Protein AF-A0A5D6XHW8-F1 (afdb_monomer_lite)

Foldseek 3Di:
DDPVVVVVVVCCQCQNCQHPLHLPDPCNVVVVVVLLVLLLVLLVVLLVLCVVLPVDPVLSVVSVVLSVCLVVQLVVLCVVCVVPSSVSSLSNLVVLLVSLVVNVVSLVVVLVVVVVVQQDPVVRGGDVVLVPDPVNVSSNVSSCVSVDDPDPSSVCSNVSSVVSNVNSCSHVVVVD

Sequence (176 aa):
MSIRPLFAWIWYGLLGRRGLFGVESPIFDLLFVLRELVEIGSQTSQTSRLTHLVASPWINNISTVLVIVNCVSTSVVRYFFRNRPALERTLCLSIDVLLNISASITISLTIFWSYYKVFNTEILGFADDLMFDDVWQIRALMENKQIYMTSAADCVSKLVPLVSMISPFSGIGKLF

Secondary structure (DSSP, 8-state):
---HHHHHHHHHHHHSTTSTTSTT-TTHHHHHHHHHHHHHHHHHHHHHHHHHH---HHHHHHHHHHHHHHHHHHHHHHHHHTT-HHHHHHHHHHHHHHHHHHHHHHHHHHHHHHHHTT-BTTTTB--HHHHT-HHHHHHHHHHHTTTS--SHHHHHHHHHHHHHTHHHHHHHTT--

Radius of gyration: 20.46 Å; chains: 1; bounding box: 50×32×57 Å

pLDDT: mean 78.26, std 9.65, range [38.75, 91.56]

Structure (mmCIF, N/CA/C/O backbone):
data_AF-A0A5D6XHW8-F1
#
_entry.id   AF-A0A5D6XHW8-F1
#
loop_
_atom_site.group_PDB
_atom_site.id
_atom_site.type_symbol
_atom_site.label_atom_id
_atom_site.label_alt_id
_atom_site.label_comp_id
_atom_site.label_asym_id
_atom_site.label_entity_id
_atom_site.label_seq_id
_atom_site.pdbx_PDB_ins_code
_atom_site.Cartn_x
_atom_site.Cartn_y
_atom_site.Cartn_z
_atom_site.occupancy
_atom_site.B_iso_or_equiv
_atom_site.auth_seq_id
_atom_site.auth_comp_id
_atom_site.auth_asym_id
_atom_site.auth_atom_id
_atom_site.pdbx_PDB_model_num
ATOM 1 N N . MET A 1 1 ? 18.467 18.077 29.842 1.00 45.53 1 MET A N 1
ATOM 2 C CA . MET A 1 1 ? 17.128 18.446 29.331 1.00 45.53 1 MET A CA 1
ATOM 3 C C . MET A 1 1 ? 16.418 17.156 28.925 1.00 45.53 1 MET A C 1
ATOM 5 O O . MET A 1 1 ? 16.840 16.507 27.979 1.00 45.53 1 MET A O 1
ATOM 9 N N . SER A 1 2 ? 15.477 16.677 29.745 1.00 51.88 2 SER A N 1
ATOM 10 C CA . SER A 1 2 ? 14.889 15.334 29.610 1.00 51.88 2 SER A CA 1
ATOM 11 C C . SER A 1 2 ? 13.767 15.352 28.565 1.00 51.88 2 SER A C 1
ATOM 13 O O . SER A 1 2 ? 12.680 15.841 28.844 1.00 51.88 2 SER A O 1
ATOM 15 N N . ILE A 1 3 ? 14.041 14.858 27.352 1.00 59.16 3 ILE A N 1
ATOM 16 C CA . ILE A 1 3 ? 13.086 14.753 26.220 1.00 59.16 3 ILE A CA 1
ATOM 17 C C . ILE A 1 3 ? 12.162 13.522 26.361 1.00 59.16 3 ILE A C 1
ATOM 19 O O . ILE A 1 3 ? 11.082 13.450 25.776 1.00 59.16 3 ILE A O 1
ATOM 23 N N . ARG A 1 4 ? 12.554 12.561 27.206 1.00 57.41 4 ARG A N 1
ATOM 24 C CA . ARG A 1 4 ? 11.854 11.288 27.430 1.00 57.41 4 ARG A CA 1
ATOM 25 C C . ARG A 1 4 ? 10.409 11.397 27.964 1.00 57.41 4 ARG A C 1
ATOM 27 O O . ARG A 1 4 ? 9.578 10.641 27.465 1.00 57.41 4 ARG A O 1
ATOM 34 N N . PRO A 1 5 ? 10.056 12.286 28.919 1.00 68.62 5 PRO A N 1
ATOM 35 C CA . PRO A 1 5 ? 8.694 12.337 29.450 1.00 68.62 5 PRO A CA 1
ATOM 36 C C . PRO A 1 5 ? 7.702 12.955 28.459 1.00 68.62 5 PRO A C 1
ATOM 38 O O . PRO A 1 5 ? 6.572 12.488 28.383 1.00 68.62 5 PRO A O 1
ATOM 41 N N . LEU A 1 6 ? 8.123 13.942 27.656 1.00 70.88 6 LEU A N 1
ATOM 42 C CA . LEU A 1 6 ? 7.251 14.598 26.676 1.00 70.88 6 LEU A CA 1
ATOM 43 C C . LEU A 1 6 ? 6.874 13.639 25.539 1.00 70.88 6 LEU A C 1
ATOM 45 O O . LEU A 1 6 ? 5.700 13.512 25.200 1.00 70.88 6 LEU A O 1
ATOM 49 N N . PHE A 1 7 ? 7.860 12.917 24.996 1.00 71.94 7 PHE A N 1
ATOM 50 C CA . PHE A 1 7 ? 7.621 11.931 23.942 1.00 71.94 7 PHE A CA 1
ATOM 51 C C . PHE A 1 7 ? 6.709 10.800 24.425 1.00 71.94 7 PHE A C 1
ATOM 53 O O . PHE A 1 7 ? 5.761 10.441 23.734 1.00 71.94 7 PHE A O 1
ATOM 60 N N . ALA A 1 8 ? 6.937 10.286 25.638 1.00 70.75 8 ALA A N 1
ATOM 61 C CA . ALA A 1 8 ? 6.074 9.268 26.224 1.00 70.75 8 ALA A CA 1
ATOM 62 C C . ALA A 1 8 ? 4.636 9.779 26.402 1.00 70.75 8 ALA A C 1
ATOM 64 O O . ALA A 1 8 ? 3.696 9.080 26.038 1.00 70.75 8 ALA A O 1
ATOM 65 N N . TRP A 1 9 ? 4.445 11.002 26.903 1.00 73.88 9 TRP A N 1
ATOM 66 C CA . TRP A 1 9 ? 3.112 11.567 27.126 1.00 73.88 9 TRP A CA 1
ATOM 67 C C . TRP A 1 9 ? 2.333 11.755 25.816 1.00 73.88 9 TRP A C 1
ATOM 69 O O . TRP A 1 9 ? 1.176 11.346 25.719 1.00 73.88 9 TRP A O 1
ATOM 79 N N . ILE A 1 10 ? 2.996 12.280 24.780 1.00 74.50 10 ILE A N 1
ATOM 80 C CA . ILE A 1 10 ? 2.435 12.409 23.428 1.00 74.50 10 ILE A CA 1
ATOM 81 C C . ILE A 1 10 ? 2.106 11.026 22.849 1.00 74.50 10 ILE A C 1
ATOM 83 O O . ILE A 1 10 ? 1.018 10.824 22.312 1.00 74.50 10 ILE A O 1
ATOM 87 N N . TRP A 1 11 ? 3.004 10.051 23.007 1.00 72.00 11 TRP A N 1
ATOM 88 C CA . TRP A 1 11 ? 2.807 8.686 22.522 1.00 72.00 11 TRP A CA 1
ATOM 89 C C . TRP A 1 11 ? 1.620 7.990 23.198 1.00 72.00 11 TRP A C 1
ATOM 91 O O . TRP A 1 11 ? 0.782 7.401 22.522 1.00 72.00 11 TRP A O 1
ATOM 101 N N . TYR A 1 12 ? 1.491 8.081 24.524 1.00 70.75 12 TYR A N 1
ATOM 102 C CA . TYR A 1 12 ? 0.360 7.495 25.249 1.00 70.75 12 TYR A CA 1
ATOM 103 C C . TYR A 1 12 ? -0.963 8.216 24.956 1.00 70.75 12 TYR A C 1
ATOM 105 O O . TYR A 1 12 ? -1.997 7.552 24.874 1.00 70.75 12 TYR A O 1
ATOM 113 N N . GLY A 1 13 ? -0.941 9.537 24.760 1.00 67.94 13 GLY A N 1
ATOM 114 C CA . GLY A 1 13 ? -2.128 10.320 24.407 1.00 67.94 13 GLY A CA 1
ATOM 115 C C . GLY A 1 13 ? -2.623 10.079 22.976 1.00 67.94 13 GLY A C 1
ATOM 116 O O . GLY A 1 13 ? -3.829 10.016 22.746 1.00 67.94 13 GLY A O 1
ATOM 117 N N . LEU A 1 14 ? -1.714 9.897 22.014 1.00 70.38 14 LEU A N 1
ATOM 118 C CA . LEU A 1 14 ? -2.070 9.655 20.611 1.00 70.38 14 LEU A CA 1
ATOM 119 C C . LEU A 1 14 ? -2.318 8.172 20.313 1.00 70.38 14 LEU A C 1
ATOM 121 O O . LEU A 1 14 ? -3.325 7.849 19.693 1.00 70.38 14 LEU A O 1
ATOM 125 N N . LEU A 1 15 ? -1.433 7.281 20.767 1.00 68.31 15 LEU A N 1
ATOM 126 C CA . LEU A 1 15 ? -1.372 5.863 20.376 1.00 68.31 15 LEU A CA 1
ATOM 127 C C . LEU A 1 15 ? -1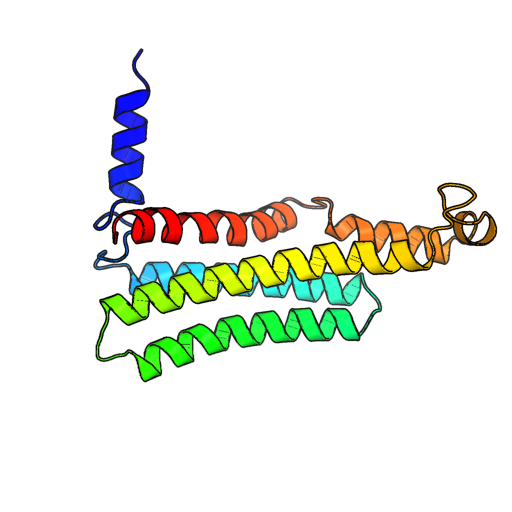.674 4.888 21.533 1.00 68.31 15 LEU A C 1
ATOM 129 O O . LEU A 1 15 ? -1.546 3.672 21.389 1.00 68.31 15 LEU A O 1
ATOM 133 N N . GLY A 1 16 ? -2.056 5.381 22.716 1.00 65.25 16 GLY A N 1
ATOM 134 C CA . GLY A 1 16 ? -2.537 4.527 23.809 1.00 65.25 16 GLY A CA 1
ATOM 135 C C . GLY A 1 16 ? -3.880 3.854 23.484 1.00 65.25 16 GLY A C 1
ATOM 136 O O . GLY A 1 16 ? -4.599 4.305 22.602 1.00 65.25 16 GLY A O 1
ATOM 137 N N . ARG A 1 17 ? -4.279 2.810 24.238 1.00 66.56 17 ARG A N 1
ATOM 138 C CA . ARG A 1 17 ? -5.566 2.091 24.030 1.00 66.56 17 ARG A CA 1
ATOM 139 C C . ARG A 1 17 ? -6.783 3.023 23.980 1.00 66.56 17 ARG A C 1
ATOM 141 O O . ARG A 1 17 ? -7.652 2.826 23.138 1.00 66.56 17 ARG A O 1
ATOM 148 N N . ARG A 1 18 ? -6.799 4.043 24.846 1.00 66.50 18 ARG A N 1
ATOM 149 C CA . ARG A 1 18 ? -7.814 5.114 24.911 1.00 66.50 18 ARG A CA 1
ATOM 150 C C . ARG A 1 18 ? -7.345 6.441 24.298 1.00 66.50 18 ARG A C 1
ATOM 152 O O . ARG A 1 18 ? -7.996 7.461 24.490 1.00 66.50 18 ARG A O 1
ATOM 159 N N . GLY A 1 19 ? -6.182 6.442 23.648 1.00 67.44 19 GLY A N 1
ATOM 160 C CA . GLY A 1 19 ? -5.652 7.614 22.959 1.00 67.44 19 GLY A CA 1
ATOM 161 C C . GLY A 1 19 ? -6.453 7.931 21.700 1.00 67.44 19 GLY A C 1
ATOM 162 O O . GLY A 1 19 ? -7.347 7.176 21.323 1.00 67.44 19 GLY A O 1
ATOM 163 N N . LEU A 1 20 ? -6.121 9.035 21.031 1.00 67.56 20 LEU A N 1
ATOM 164 C CA . LEU A 1 20 ? -6.872 9.514 19.865 1.00 67.56 20 LEU A CA 1
ATOM 165 C C . LEU A 1 20 ? -7.014 8.435 18.768 1.00 67.56 20 LEU A C 1
ATOM 167 O O . LEU A 1 20 ? -8.121 8.193 18.293 1.00 67.56 20 LEU A O 1
ATOM 171 N N . PHE A 1 21 ? -5.915 7.741 18.446 1.00 67.88 21 PHE A N 1
ATOM 172 C CA . PHE A 1 21 ? -5.834 6.628 17.486 1.00 67.88 21 PHE A CA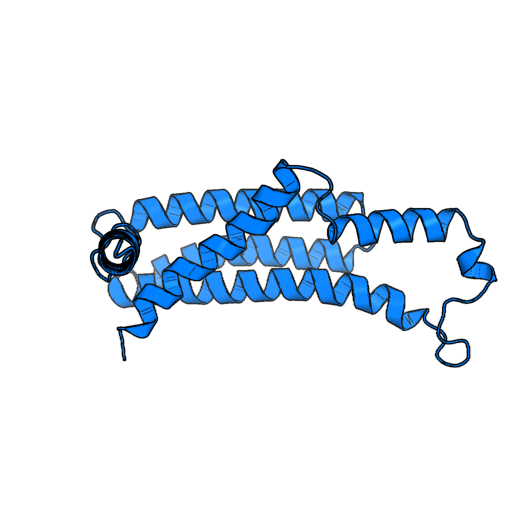 1
ATOM 173 C C . PHE A 1 21 ? -5.954 5.243 18.147 1.00 67.88 21 PHE A C 1
ATOM 175 O O . PHE A 1 21 ? -5.644 4.220 17.537 1.00 67.88 21 PHE A O 1
ATOM 182 N N . GLY A 1 22 ? -6.368 5.195 19.413 1.00 66.94 22 GLY A N 1
ATOM 183 C CA . GLY A 1 22 ? -6.548 3.958 20.160 1.00 66.94 22 GLY A CA 1
ATOM 184 C C . GLY A 1 22 ? -7.787 3.180 19.723 1.00 66.94 22 GLY A C 1
ATOM 185 O O . GLY A 1 22 ? -8.816 3.764 19.391 1.00 66.94 22 GLY A O 1
ATOM 186 N N . VAL A 1 23 ? -7.718 1.849 19.797 1.00 69.94 23 VAL A N 1
ATOM 187 C CA . VAL A 1 23 ? -8.818 0.927 19.434 1.00 69.94 23 VAL A CA 1
ATOM 188 C C . VAL A 1 23 ? -10.102 1.183 20.249 1.00 69.94 23 VAL A C 1
ATOM 190 O O . VAL A 1 23 ? -11.214 0.944 19.772 1.00 69.94 23 VAL A O 1
ATOM 193 N N . GLU A 1 24 ? -9.970 1.706 21.473 1.00 73.25 24 GLU A N 1
ATOM 194 C CA . GLU A 1 24 ? -11.091 2.029 22.370 1.00 73.25 24 GLU A CA 1
ATOM 195 C C . GLU A 1 24 ? -11.514 3.509 22.307 1.00 73.25 24 GLU A C 1
ATOM 197 O O . GLU A 1 24 ? -12.311 3.955 23.131 1.00 73.25 24 GLU A O 1
ATOM 202 N N . SER A 1 25 ? -10.998 4.291 21.354 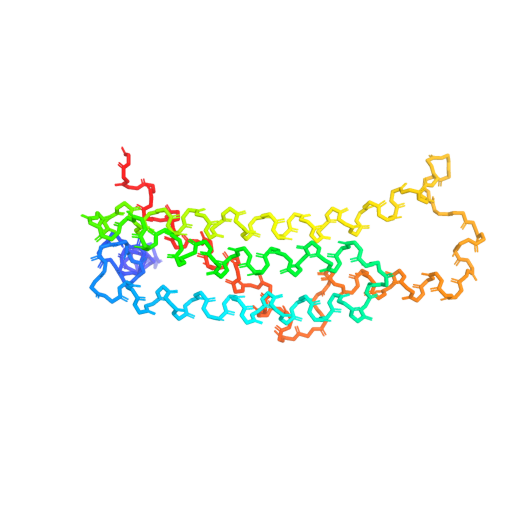1.00 75.00 25 SER A N 1
ATOM 203 C CA . SER A 1 25 ? -11.364 5.703 21.206 1.00 75.00 25 SER A CA 1
ATOM 204 C C . SER A 1 25 ? -12.852 5.866 20.844 1.00 75.00 25 SER A C 1
ATOM 206 O O . SER A 1 25 ? -13.366 5.125 19.997 1.00 75.00 25 SER A O 1
ATOM 208 N N . PRO A 1 26 ? -13.566 6.854 21.419 1.00 76.81 26 PRO A N 1
ATOM 209 C CA . PRO A 1 26 ? -14.947 7.158 21.039 1.00 76.81 26 PRO A CA 1
ATOM 210 C C . PRO A 1 26 ? -15.059 7.737 19.619 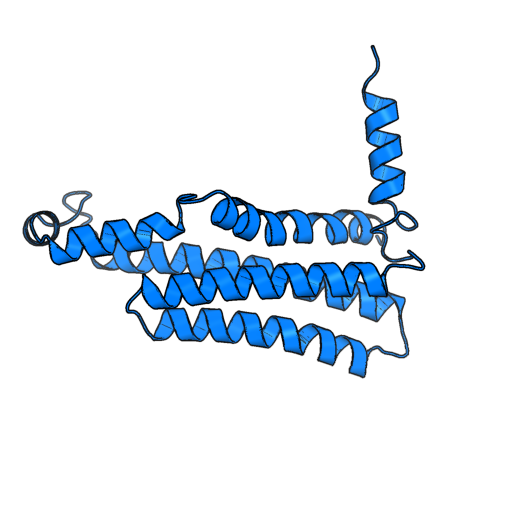1.00 76.81 26 PRO A C 1
ATOM 212 O O . PRO A 1 26 ? -16.120 7.652 19.011 1.00 76.81 26 PRO A O 1
ATOM 215 N N . ILE A 1 27 ? -13.967 8.289 19.075 1.00 81.19 27 ILE A N 1
ATOM 216 C CA . ILE A 1 27 ? -13.894 8.872 17.721 1.00 81.19 27 ILE A CA 1
ATOM 217 C C . ILE A 1 27 ? -13.208 7.892 16.745 1.00 81.19 27 ILE A C 1
ATOM 219 O O . ILE A 1 27 ? -12.893 8.246 15.610 1.00 81.19 27 ILE A O 1
ATOM 223 N N . PHE A 1 28 ? -12.973 6.643 17.172 1.00 81.00 28 PHE A N 1
ATOM 224 C CA . PHE A 1 28 ? -12.260 5.637 16.384 1.00 81.00 28 PHE A CA 1
ATOM 225 C C . PHE A 1 28 ? -12.869 5.458 14.992 1.00 81.00 28 PHE A C 1
ATOM 227 O O . PHE A 1 28 ? -12.154 5.533 14.002 1.00 81.00 28 PHE A O 1
ATOM 234 N N . ASP A 1 29 ? -14.189 5.280 14.910 1.00 81.69 29 ASP A N 1
ATOM 235 C CA . ASP A 1 29 ? -14.864 4.970 13.648 1.00 81.69 29 ASP A CA 1
ATOM 236 C C . ASP A 1 29 ? -14.751 6.103 12.619 1.00 81.69 29 ASP A C 1
ATOM 238 O O . ASP A 1 29 ? -14.627 5.832 11.427 1.00 81.69 29 ASP A O 1
ATOM 242 N N . LEU A 1 30 ? -14.734 7.362 13.070 1.00 84.31 30 LEU A N 1
ATOM 243 C CA . LEU A 1 30 ? -14.541 8.523 12.200 1.00 84.31 30 LEU A CA 1
ATOM 244 C C . LEU A 1 30 ? -13.087 8.633 11.724 1.00 84.31 30 LEU A C 1
ATOM 246 O O . LEU A 1 30 ? -12.843 8.814 10.533 1.00 84.31 30 LEU A O 1
ATOM 250 N N . LEU A 1 31 ? -12.123 8.517 12.645 1.00 81.94 31 LEU A N 1
ATOM 251 C CA . LEU A 1 31 ? -10.694 8.596 12.318 1.00 81.94 31 LEU A CA 1
ATOM 252 C C . LEU A 1 31 ? -10.257 7.449 11.408 1.00 81.94 31 LEU A C 1
ATOM 254 O O . LEU A 1 31 ? -9.468 7.661 10.490 1.00 81.94 31 LEU A O 1
ATOM 258 N N . PHE A 1 32 ? -10.799 6.257 11.642 1.00 83.44 32 PHE A N 1
ATOM 259 C CA . PHE A 1 32 ? -10.577 5.084 10.815 1.00 83.44 32 PHE A CA 1
ATOM 260 C C . PHE A 1 32 ? -11.090 5.310 9.388 1.00 83.44 32 PHE A C 1
ATOM 262 O O . PHE A 1 32 ? -10.315 5.181 8.450 1.00 83.44 32 PHE A O 1
ATOM 269 N N . VAL A 1 33 ? -12.342 5.755 9.214 1.00 85.75 33 VAL A N 1
ATOM 270 C CA . VAL A 1 33 ? -12.900 6.040 7.877 1.00 85.75 33 VAL A CA 1
ATOM 271 C C . VAL A 1 33 ? -12.114 7.136 7.155 1.00 85.75 33 VAL A C 1
ATOM 273 O O . VAL A 1 33 ? -11.839 7.009 5.967 1.00 85.75 33 VAL A O 1
ATOM 276 N N . LEU A 1 34 ? -11.726 8.207 7.853 1.00 86.94 34 LEU A N 1
ATOM 277 C CA . LEU A 1 34 ? -10.941 9.281 7.244 1.00 86.94 34 LEU A CA 1
ATOM 278 C C . LEU A 1 34 ? -9.565 8.785 6.784 1.00 86.94 34 LEU A C 1
ATOM 280 O O . LEU A 1 34 ? -9.143 9.103 5.675 1.00 86.94 34 LEU A O 1
ATOM 284 N N . ARG A 1 35 ? -8.885 7.982 7.610 1.00 84.31 35 ARG A N 1
ATOM 285 C CA . ARG A 1 35 ? -7.616 7.345 7.245 1.00 84.31 35 ARG A CA 1
ATOM 286 C C . ARG A 1 35 ? -7.790 6.443 6.027 1.00 84.31 35 ARG A C 1
ATOM 288 O O . ARG A 1 35 ? -7.027 6.588 5.079 1.00 84.31 35 ARG A O 1
ATOM 295 N N . GLU A 1 36 ? -8.796 5.577 6.040 1.00 85.81 36 GLU A N 1
ATOM 296 C CA . GLU A 1 36 ? -9.091 4.653 4.945 1.00 85.81 36 GLU A CA 1
ATOM 297 C C . GLU A 1 36 ? -9.331 5.404 3.627 1.00 85.81 36 GLU A C 1
ATOM 299 O O . GLU A 1 36 ? -8.778 5.051 2.592 1.00 85.81 36 GLU A O 1
ATOM 304 N N . LEU A 1 37 ? -10.100 6.498 3.655 1.00 88.25 37 LEU A N 1
ATOM 305 C CA . LEU A 1 37 ? -10.360 7.320 2.469 1.00 88.25 37 LEU A CA 1
ATOM 306 C C . LEU A 1 37 ? -9.086 7.958 1.911 1.00 88.25 37 LEU A C 1
ATOM 308 O O . LEU A 1 37 ? -8.865 7.949 0.698 1.00 88.25 37 LEU A O 1
ATOM 312 N N . VAL A 1 38 ? -8.248 8.518 2.787 1.00 87.62 38 VAL A N 1
ATOM 313 C CA . VAL A 1 38 ? -6.969 9.126 2.392 1.00 87.62 38 VAL A CA 1
ATOM 314 C C . VAL A 1 38 ? -6.027 8.063 1.822 1.00 87.62 38 VAL A C 1
ATOM 316 O O . VAL A 1 38 ? -5.332 8.310 0.835 1.00 87.62 38 VAL A O 1
ATOM 319 N N . GLU A 1 39 ? -6.035 6.866 2.398 1.00 86.31 39 GLU A N 1
ATOM 320 C CA . GLU A 1 39 ? -5.224 5.746 1.947 1.00 86.31 39 GLU A CA 1
ATOM 321 C C . GLU A 1 39 ? -5.685 5.189 0.596 1.00 86.31 39 GLU A C 1
ATOM 323 O O . GLU A 1 39 ? -4.874 5.094 -0.323 1.00 86.31 39 GLU A O 1
ATOM 328 N N . ILE A 1 40 ? -6.981 4.915 0.424 1.00 88.25 40 ILE A N 1
ATOM 329 C CA . ILE A 1 40 ? -7.562 4.478 -0.853 1.00 88.25 40 ILE A CA 1
ATOM 330 C C . ILE A 1 40 ? -7.314 5.533 -1.933 1.00 88.25 40 ILE A C 1
ATOM 332 O O . ILE A 1 40 ? -6.918 5.192 -3.049 1.00 88.25 40 ILE A O 1
ATOM 336 N N . GLY A 1 41 ? -7.484 6.821 -1.619 1.00 88.00 41 GLY A N 1
ATOM 337 C CA . GLY A 1 41 ? -7.185 7.913 -2.548 1.00 88.00 41 GLY A CA 1
ATOM 338 C C . GLY A 1 41 ? -5.710 7.941 -2.962 1.00 88.00 41 GLY A C 1
ATOM 339 O O . GLY A 1 41 ? -5.387 8.106 -4.144 1.00 88.00 41 GLY A O 1
ATOM 340 N N . SER A 1 42 ? -4.810 7.705 -2.007 1.00 86.62 42 SER A N 1
ATOM 341 C CA . SER A 1 42 ? -3.378 7.579 -2.267 1.00 86.62 42 SER A CA 1
ATOM 342 C C . SER A 1 42 ? -3.049 6.366 -3.149 1.00 86.62 42 SER A C 1
ATOM 344 O O . SER A 1 42 ? -2.380 6.511 -4.174 1.00 86.62 42 SER A O 1
ATOM 346 N N . GLN A 1 43 ? -3.538 5.174 -2.798 1.00 85.50 43 GLN A N 1
ATOM 347 C CA . GLN A 1 43 ? -3.305 3.939 -3.555 1.00 85.50 43 GLN A CA 1
ATOM 348 C C . GLN A 1 43 ? -3.902 4.019 -4.968 1.00 85.50 43 GLN A C 1
ATOM 350 O O . GLN A 1 43 ? -3.289 3.555 -5.931 1.00 85.50 43 GLN A O 1
ATOM 355 N N . THR A 1 44 ? -5.058 4.670 -5.122 1.00 87.94 44 THR A N 1
ATOM 356 C CA . THR A 1 44 ? -5.679 4.939 -6.428 1.00 87.94 44 THR A CA 1
ATOM 357 C C . THR A 1 44 ? -4.801 5.864 -7.262 1.00 87.94 44 THR A C 1
ATOM 359 O O . THR A 1 44 ? -4.545 5.580 -8.428 1.00 87.94 44 THR A O 1
ATOM 362 N N . SER A 1 45 ? -4.266 6.934 -6.667 1.00 85.44 45 SER A N 1
ATOM 363 C CA . SER A 1 45 ? -3.349 7.851 -7.357 1.00 85.44 45 SER A CA 1
ATOM 364 C C . SER A 1 45 ? -2.077 7.135 -7.825 1.00 85.44 45 SER A C 1
ATOM 366 O O . SER A 1 45 ? -1.645 7.311 -8.967 1.00 85.44 45 SER A O 1
ATOM 368 N N . GLN A 1 46 ? -1.511 6.276 -6.971 1.00 82.38 46 GLN A N 1
ATOM 369 C CA . GLN A 1 46 ? -0.358 5.439 -7.307 1.00 82.38 46 GLN A CA 1
ATOM 370 C C . GLN A 1 46 ? -0.687 4.446 -8.431 1.00 82.38 46 GLN A C 1
ATOM 372 O O . GLN A 1 46 ? 0.095 4.316 -9.368 1.00 82.38 46 GLN A O 1
ATOM 377 N N . THR A 1 47 ? -1.863 3.813 -8.401 1.00 83.62 47 THR A N 1
ATOM 378 C CA . THR A 1 47 ? -2.316 2.852 -9.426 1.00 83.62 47 THR A CA 1
ATOM 379 C C . THR A 1 47 ? -2.605 3.523 -10.773 1.00 83.62 47 THR A C 1
ATOM 381 O O . THR A 1 47 ? -2.253 2.991 -11.827 1.00 83.62 47 THR A O 1
ATOM 384 N N . SER A 1 48 ? -3.179 4.728 -10.771 1.00 84.56 48 SER A N 1
ATOM 385 C CA . SER A 1 48 ? -3.368 5.526 -11.989 1.00 84.56 48 SER A CA 1
ATOM 386 C C . SER A 1 48 ? -2.024 5.865 -12.625 1.00 84.56 48 SER A C 1
ATOM 388 O O . SER A 1 48 ? -1.816 5.665 -13.821 1.00 84.56 48 SER A O 1
ATOM 390 N N . ARG A 1 49 ? -1.062 6.310 -11.812 1.00 80.69 49 ARG A N 1
ATOM 391 C CA . ARG A 1 49 ? 0.297 6.596 -12.274 1.00 80.69 49 ARG A CA 1
ATOM 392 C C . ARG A 1 49 ? 1.019 5.329 -12.751 1.00 80.69 49 ARG A C 1
ATOM 394 O O . ARG A 1 49 ? 1.741 5.386 -13.744 1.00 80.69 49 ARG A O 1
ATOM 401 N N . LEU A 1 50 ? 0.783 4.195 -12.091 1.00 77.56 50 LEU A N 1
ATOM 402 C CA . LEU A 1 50 ? 1.276 2.880 -12.495 1.00 77.56 50 LEU A CA 1
ATOM 403 C C . LEU A 1 50 ? 0.784 2.504 -13.891 1.00 77.56 50 LEU A C 1
ATOM 405 O O . LEU A 1 50 ? 1.597 2.172 -14.748 1.00 77.56 50 LEU A O 1
ATOM 409 N N . THR A 1 51 ? -0.507 2.696 -14.148 1.00 80.62 51 THR A N 1
ATOM 410 C CA . THR A 1 51 ? -1.141 2.386 -15.434 1.00 80.62 51 THR A CA 1
ATOM 411 C C . THR A 1 51 ? -0.572 3.208 -16.594 1.00 80.62 51 THR A C 1
ATOM 413 O O . THR A 1 51 ? -0.435 2.696 -17.702 1.00 80.62 51 THR A O 1
ATOM 416 N N . HIS A 1 52 ? -0.200 4.468 -16.350 1.00 77.56 52 HIS A N 1
ATOM 417 C CA . HIS A 1 52 ? 0.400 5.329 -17.375 1.00 77.56 52 HIS A CA 1
ATOM 418 C C . HIS A 1 52 ? 1.883 5.043 -17.644 1.00 77.56 52 HIS A C 1
ATOM 420 O O . HIS A 1 52 ? 2.354 5.276 -18.754 1.00 77.56 52 HIS A O 1
ATOM 426 N N . LEU A 1 53 ? 2.631 4.590 -16.635 1.00 71.88 53 LEU A N 1
ATOM 427 C CA . LEU A 1 53 ? 4.084 4.403 -16.724 1.00 71.88 53 LEU A CA 1
ATOM 428 C C . LEU A 1 53 ? 4.480 2.966 -17.080 1.00 71.88 53 LEU A C 1
ATOM 430 O O . LEU A 1 53 ? 5.508 2.763 -17.720 1.00 71.88 53 LEU A O 1
ATOM 434 N N . VAL A 1 54 ? 3.680 1.978 -16.671 1.00 71.06 54 VAL A N 1
ATOM 435 C CA . VAL A 1 54 ? 3.945 0.550 -16.870 1.00 71.06 54 VAL A CA 1
ATOM 436 C C . VAL A 1 54 ? 2.937 -0.004 -17.868 1.00 71.06 54 VAL A C 1
ATOM 438 O O . VAL A 1 54 ? 1.749 -0.155 -17.590 1.00 71.06 54 VAL A O 1
ATOM 441 N N . ALA A 1 55 ? 3.429 -0.381 -19.043 1.00 64.75 55 ALA A N 1
ATOM 442 C CA . ALA A 1 55 ? 2.619 -0.949 -20.122 1.00 64.75 55 ALA A CA 1
ATOM 443 C C . ALA A 1 55 ? 2.346 -2.460 -19.950 1.00 64.75 55 ALA A C 1
ATOM 445 O O . ALA A 1 55 ? 2.138 -3.175 -20.929 1.00 64.75 55 ALA A O 1
ATOM 446 N N . SER A 1 56 ? 2.357 -2.963 -18.713 1.00 71.44 56 SER A N 1
ATOM 447 C CA . SER A 1 56 ? 2.019 -4.354 -18.411 1.00 71.44 56 SER A CA 1
ATOM 448 C C . SER A 1 56 ? 0.607 -4.452 -17.826 1.00 71.44 56 SER A C 1
ATOM 450 O O . SER A 1 56 ? 0.381 -4.040 -16.684 1.00 71.44 56 SER A O 1
ATOM 452 N N . PRO A 1 57 ? -0.354 -5.032 -18.565 1.00 76.56 57 PRO A N 1
ATOM 453 C CA . PRO A 1 57 ? -1.746 -5.098 -18.127 1.00 76.56 57 PRO A CA 1
ATOM 454 C C . PRO A 1 57 ? -1.940 -5.975 -16.885 1.00 76.56 57 PRO A C 1
ATOM 456 O O . PRO A 1 57 ? -2.837 -5.717 -16.089 1.00 76.56 57 PRO A O 1
ATOM 459 N N . TRP A 1 58 ? -1.094 -6.989 -16.675 1.00 76.38 58 TRP A N 1
ATOM 460 C CA . TRP A 1 58 ? -1.223 -7.893 -15.526 1.00 76.38 58 TRP A CA 1
ATOM 461 C C . TRP A 1 58 ? -0.961 -7.179 -14.195 1.00 76.38 58 TRP A C 1
ATOM 463 O O . TRP A 1 58 ? -1.679 -7.381 -13.222 1.00 76.38 58 TRP A O 1
ATOM 473 N N . ILE A 1 59 ? 0.027 -6.286 -14.183 1.00 75.12 59 ILE A N 1
ATOM 474 C CA . ILE A 1 59 ? 0.429 -5.509 -13.006 1.00 75.12 59 ILE A CA 1
ATOM 475 C C . ILE A 1 59 ? -0.646 -4.486 -12.654 1.00 75.12 59 ILE A C 1
ATOM 477 O O . ILE A 1 59 ? -1.085 -4.419 -11.508 1.00 75.12 59 ILE A O 1
ATOM 481 N N . ASN A 1 60 ? -1.115 -3.753 -13.664 1.00 83.06 60 ASN A N 1
ATOM 482 C CA . ASN A 1 60 ? -2.173 -2.764 -13.493 1.00 83.06 60 ASN A CA 1
ATOM 483 C C . ASN A 1 60 ? -3.434 -3.431 -12.926 1.00 83.06 60 ASN A C 1
ATOM 485 O O . ASN A 1 60 ? -3.995 -2.948 -11.947 1.00 83.06 60 ASN A O 1
ATOM 489 N N . ASN A 1 61 ? -3.802 -4.605 -13.452 1.00 86.00 61 ASN A N 1
ATOM 490 C CA . ASN A 1 61 ? -4.940 -5.374 -12.955 1.00 86.00 61 ASN A CA 1
ATOM 491 C C . ASN A 1 61 ? -4.773 -5.802 -11.490 1.00 86.00 61 ASN A C 1
ATOM 493 O O . ASN A 1 61 ? -5.713 -5.650 -10.716 1.00 86.00 61 ASN A O 1
ATOM 497 N N . ILE A 1 62 ? -3.603 -6.309 -11.081 1.00 84.81 62 ILE A N 1
ATOM 498 C CA . ILE A 1 62 ? -3.381 -6.724 -9.684 1.00 84.81 62 ILE A CA 1
ATOM 499 C C . ILE A 1 62 ? -3.455 -5.527 -8.738 1.00 84.81 62 ILE A C 1
ATOM 501 O O . ILE A 1 62 ? -4.130 -5.607 -7.714 1.00 84.81 62 ILE A O 1
ATOM 505 N N . SER A 1 63 ? -2.805 -4.412 -9.075 1.00 82.75 63 SER A N 1
ATOM 506 C CA . SER A 1 63 ? -2.857 -3.202 -8.251 1.00 82.75 63 SER A CA 1
ATOM 507 C C . SER A 1 63 ? -4.281 -2.661 -8.129 1.00 82.75 63 SER A C 1
ATOM 509 O O . SER A 1 63 ? -4.716 -2.338 -7.027 1.00 82.75 63 SER A O 1
ATOM 511 N N . THR A 1 64 ? -5.052 -2.646 -9.220 1.00 87.50 64 THR A N 1
ATOM 512 C CA . THR A 1 64 ? -6.471 -2.271 -9.179 1.00 87.50 64 THR A CA 1
ATOM 513 C C . THR A 1 64 ? -7.293 -3.226 -8.313 1.00 87.50 64 THR A C 1
ATOM 515 O O . THR A 1 64 ? -8.099 -2.771 -7.503 1.00 87.50 64 THR A O 1
ATOM 518 N N . VAL A 1 65 ? -7.078 -4.540 -8.428 1.00 90.44 65 VAL A N 1
ATOM 519 C CA . VAL A 1 65 ? -7.766 -5.538 -7.594 1.00 90.44 65 VAL A CA 1
ATOM 520 C C . VAL A 1 65 ? -7.445 -5.332 -6.116 1.00 90.44 65 VAL A C 1
ATOM 522 O O . VAL A 1 65 ? -8.361 -5.383 -5.303 1.00 90.44 65 VAL A O 1
ATOM 525 N N . LEU A 1 66 ? -6.193 -5.042 -5.752 1.00 86.88 66 LEU A N 1
ATOM 526 C CA . LEU A 1 66 ? -5.810 -4.777 -4.362 1.00 86.88 66 LEU A CA 1
ATOM 527 C C . LEU A 1 66 ? -6.543 -3.564 -3.774 1.00 86.88 66 LEU A C 1
ATOM 529 O O . LEU A 1 66 ? -7.039 -3.650 -2.652 1.00 86.88 66 LEU A O 1
ATOM 533 N N . VAL A 1 67 ? -6.689 -2.477 -4.540 1.00 88.38 67 VAL A N 1
ATOM 534 C CA . VAL A 1 67 ? -7.466 -1.297 -4.113 1.00 88.38 67 VAL A CA 1
ATOM 535 C C . VAL A 1 67 ? -8.941 -1.652 -3.899 1.00 88.38 67 VAL A C 1
ATOM 537 O O . VAL A 1 67 ? -9.541 -1.255 -2.899 1.00 88.38 67 VAL A O 1
ATOM 540 N N . ILE A 1 68 ? -9.531 -2.437 -4.808 1.00 90.81 68 ILE A N 1
ATOM 541 C CA . ILE A 1 68 ? -10.924 -2.895 -4.686 1.00 90.81 68 ILE A CA 1
ATOM 542 C C . ILE A 1 68 ? -11.091 -3.784 -3.450 1.00 90.81 68 ILE A C 1
ATOM 544 O O . ILE A 1 68 ? -12.035 -3.599 -2.681 1.00 90.81 68 ILE A O 1
ATOM 548 N N . VAL A 1 69 ? -10.173 -4.731 -3.242 1.00 89.44 69 VAL A N 1
ATOM 549 C CA . VAL A 1 69 ? -10.192 -5.633 -2.087 1.00 89.44 69 VAL A CA 1
ATOM 550 C C . VAL A 1 69 ? -10.088 -4.841 -0.788 1.00 89.44 69 VAL A C 1
ATOM 552 O O . VAL A 1 69 ? -10.856 -5.146 0.116 1.00 89.44 69 VAL A O 1
ATOM 555 N N . ASN A 1 70 ? -9.245 -3.804 -0.715 1.00 88.25 70 ASN A N 1
ATOM 556 C CA . ASN A 1 70 ? -9.124 -2.940 0.466 1.00 88.25 70 ASN A CA 1
ATOM 557 C C . ASN A 1 70 ? -10.454 -2.250 0.815 1.00 88.25 70 ASN A C 1
ATOM 559 O O . ASN A 1 70 ? -10.948 -2.327 1.939 1.00 88.25 70 ASN A O 1
ATOM 563 N N . CYS A 1 71 ? -11.130 -1.690 -0.190 1.00 87.69 71 CYS A N 1
ATOM 564 C CA . CYS A 1 71 ? -12.440 -1.066 0.002 1.00 87.69 71 CYS A CA 1
ATOM 565 C C . CYS A 1 71 ? -13.522 -2.069 0.458 1.00 87.69 71 CYS A C 1
ATOM 567 O O . CYS A 1 71 ? -14.339 -1.790 1.346 1.00 87.69 71 CYS A O 1
ATOM 569 N N . VAL A 1 72 ? -13.536 -3.263 -0.141 1.00 91.56 72 VAL A N 1
ATOM 570 C CA . VAL A 1 72 ? -14.532 -4.297 0.165 1.00 91.56 72 VAL A CA 1
ATOM 571 C C . VAL A 1 72 ? -14.260 -4.954 1.519 1.00 91.56 72 VAL A C 1
ATOM 573 O O . VAL A 1 72 ? -15.216 -5.228 2.246 1.00 91.56 72 VAL A O 1
ATOM 576 N N . SER A 1 73 ? -12.999 -5.175 1.902 1.00 89.19 73 SER A N 1
ATOM 577 C CA . SER A 1 73 ? -12.649 -5.861 3.151 1.00 89.19 73 SER A CA 1
ATOM 578 C C . SER A 1 73 ? -13.221 -5.163 4.372 1.00 89.19 73 SER A C 1
ATOM 580 O O . SER A 1 73 ? -13.817 -5.816 5.230 1.00 89.19 73 SER A O 1
ATOM 582 N N . THR A 1 74 ? -13.127 -3.837 4.415 1.00 87.50 74 THR A N 1
ATOM 583 C CA . THR A 1 74 ? -13.656 -3.039 5.521 1.00 87.50 74 THR A CA 1
ATOM 584 C C . THR A 1 74 ? -15.175 -3.160 5.615 1.00 87.50 74 THR A C 1
ATOM 586 O O . THR A 1 74 ? -15.722 -3.377 6.697 1.00 87.50 74 THR A O 1
ATOM 589 N N . SER A 1 75 ? -15.873 -3.127 4.479 1.00 88.88 75 SER A N 1
ATOM 590 C CA . SER A 1 75 ? -17.330 -3.307 4.432 1.00 88.88 75 SER A CA 1
ATOM 591 C C . SER A 1 75 ? -17.756 -4.706 4.900 1.00 88.88 75 SER A C 1
ATOM 593 O O . SER A 1 75 ? -18.707 -4.850 5.672 1.00 88.88 75 SER A O 1
ATOM 595 N N . VAL A 1 76 ? -17.025 -5.739 4.473 1.00 91.44 76 VAL A N 1
ATOM 596 C CA . VAL A 1 76 ? -17.282 -7.143 4.825 1.00 91.44 76 VAL A CA 1
ATOM 597 C C . VAL A 1 76 ? -17.086 -7.382 6.321 1.00 91.44 76 VAL A C 1
ATOM 599 O O . VAL A 1 76 ? -17.978 -7.931 6.970 1.00 91.44 76 VAL A O 1
ATOM 602 N N . VAL A 1 77 ? -15.966 -6.939 6.901 1.00 91.38 77 VAL A N 1
ATOM 603 C CA . VAL A 1 77 ? -15.702 -7.120 8.338 1.00 91.38 77 VAL A CA 1
ATOM 604 C C . VAL A 1 77 ? -16.773 -6.433 9.178 1.00 91.38 77 VAL A C 1
ATOM 606 O O . VAL A 1 77 ? -17.321 -7.058 10.087 1.00 91.38 77 VAL A O 1
ATOM 609 N N . ARG A 1 78 ? -17.139 -5.192 8.837 1.00 88.25 78 ARG A N 1
ATOM 610 C CA . ARG A 1 78 ? -18.205 -4.460 9.535 1.00 88.25 78 ARG A CA 1
ATOM 611 C C . ARG A 1 78 ? -19.542 -5.192 9.482 1.00 88.25 78 ARG A C 1
ATOM 613 O O . ARG A 1 78 ? -20.226 -5.300 10.495 1.00 88.25 78 ARG A O 1
ATOM 620 N N . TYR A 1 79 ? -19.907 -5.745 8.327 1.00 90.75 79 TYR A N 1
ATOM 621 C CA . TYR A 1 79 ? -21.158 -6.486 8.179 1.00 90.75 79 TYR A CA 1
ATOM 622 C C . TYR A 1 79 ? -21.203 -7.752 9.053 1.00 90.75 79 TYR A C 1
ATOM 624 O O . TYR A 1 79 ? -22.181 -7.971 9.772 1.00 90.75 79 TYR A O 1
ATOM 632 N N . PHE A 1 80 ? -20.142 -8.567 9.032 1.00 91.06 80 PHE A N 1
ATOM 633 C CA . PHE A 1 80 ? -20.101 -9.840 9.764 1.00 91.06 80 PHE A CA 1
ATOM 634 C C . PHE A 1 80 ? -19.874 -9.677 11.273 1.00 91.06 80 PHE A C 1
ATOM 636 O O . PHE A 1 80 ? -20.421 -10.450 12.062 1.00 91.06 80 PHE A O 1
ATOM 643 N N . PHE A 1 81 ? -19.094 -8.678 11.694 1.00 90.44 81 PHE A N 1
ATOM 644 C CA . PHE A 1 81 ? -18.676 -8.507 13.088 1.00 90.44 81 PHE A CA 1
ATOM 645 C C . PHE A 1 81 ? -19.379 -7.363 13.829 1.00 90.44 81 PHE A C 1
ATOM 647 O O . PHE A 1 81 ? -19.018 -7.100 14.975 1.00 90.44 81 PHE A O 1
ATOM 654 N N . ARG A 1 82 ? -20.462 -6.797 13.270 1.00 85.81 82 ARG A N 1
ATOM 655 C CA . ARG A 1 82 ? -21.268 -5.715 13.883 1.00 85.81 82 ARG A CA 1
ATOM 656 C C . ARG A 1 82 ? -21.683 -5.945 15.343 1.00 85.81 82 A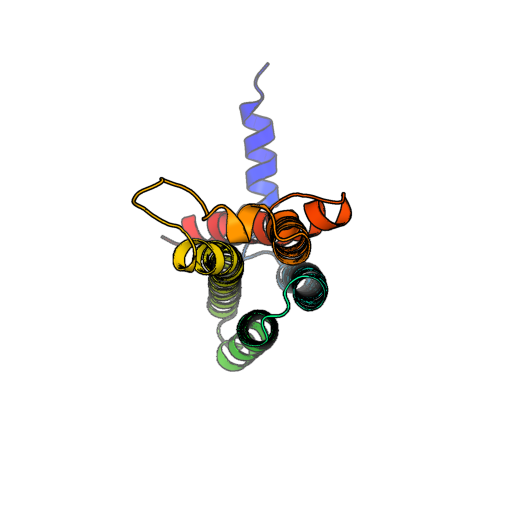RG A C 1
ATOM 658 O O . ARG A 1 82 ? -21.921 -5.005 16.089 1.00 85.81 82 ARG A O 1
ATOM 665 N N . ASN A 1 83 ? -21.808 -7.210 15.756 1.00 88.31 83 ASN A N 1
ATOM 666 C CA . ASN A 1 83 ? -22.223 -7.594 17.110 1.00 88.31 83 ASN A CA 1
ATOM 667 C C . ASN A 1 83 ? -21.054 -7.606 18.119 1.00 88.31 83 ASN A C 1
ATOM 669 O O . ASN A 1 83 ? -21.276 -7.807 19.312 1.00 88.31 83 ASN A O 1
ATOM 673 N N . ARG A 1 84 ? -19.803 -7.463 17.660 1.00 88.12 84 ARG A N 1
ATOM 674 C CA . ARG A 1 84 ? -18.578 -7.526 18.473 1.00 88.12 84 ARG A CA 1
ATOM 675 C C . ARG A 1 84 ? -17.627 -6.384 18.084 1.00 88.12 84 ARG A C 1
ATOM 677 O O . ARG A 1 84 ? -16.625 -6.637 17.413 1.00 88.12 84 ARG A O 1
ATOM 684 N N . PRO A 1 85 ? -17.874 -5.151 18.560 1.00 82.50 85 PRO A N 1
ATOM 685 C CA . PRO A 1 85 ? -17.174 -3.955 18.083 1.00 82.50 85 PRO A CA 1
ATOM 686 C C . PRO A 1 85 ? -15.658 -3.997 18.315 1.00 82.50 85 PRO A C 1
ATOM 688 O O . PRO A 1 85 ? -14.891 -3.544 17.477 1.00 82.50 85 PRO A O 1
ATOM 691 N N . ALA A 1 86 ? -15.186 -4.586 19.419 1.00 81.31 86 ALA A N 1
ATOM 692 C CA . ALA A 1 86 ? -13.747 -4.715 19.664 1.00 81.31 86 ALA A CA 1
ATOM 693 C C . ALA A 1 86 ? -13.056 -5.633 18.636 1.00 81.31 86 ALA A C 1
ATOM 695 O O . ALA A 1 86 ? -11.979 -5.313 18.141 1.00 81.31 86 ALA A O 1
ATOM 696 N N . LEU A 1 87 ? -13.699 -6.754 18.293 1.00 83.81 87 LEU A N 1
ATOM 697 C CA . LEU A 1 87 ? -13.174 -7.745 17.351 1.00 83.81 87 LEU A CA 1
ATOM 698 C C . LEU A 1 87 ? -13.217 -7.192 15.918 1.00 83.81 87 LEU A C 1
ATOM 700 O O . LEU A 1 87 ? -12.228 -7.284 15.197 1.00 83.81 87 LEU A O 1
ATOM 704 N N . GLU A 1 88 ? -14.324 -6.545 15.547 1.00 88.19 88 GLU A N 1
ATOM 705 C CA . GLU A 1 88 ? -14.484 -5.829 14.277 1.00 88.19 88 GLU A CA 1
ATOM 706 C C . GLU A 1 88 ? -13.331 -4.846 14.036 1.00 88.19 88 GLU A C 1
ATOM 708 O O . GLU A 1 88 ? -12.644 -4.933 13.020 1.00 88.19 88 GLU A O 1
ATOM 713 N N . ARG A 1 89 ? -13.060 -3.960 15.003 1.00 85.81 89 ARG A N 1
ATOM 714 C CA . ARG A 1 89 ? -12.015 -2.932 14.886 1.00 85.81 89 ARG A CA 1
ATOM 715 C C . ARG A 1 89 ? -10.624 -3.533 14.731 1.00 85.81 89 ARG A C 1
ATOM 717 O O . ARG A 1 89 ? -9.851 -3.073 13.894 1.00 85.81 89 ARG A O 1
ATOM 724 N N . THR A 1 90 ? -10.298 -4.565 15.509 1.00 83.38 90 THR A N 1
ATOM 725 C CA . THR A 1 90 ? -9.002 -5.241 15.388 1.00 83.38 90 THR A CA 1
ATOM 726 C C . THR A 1 90 ? -8.858 -5.948 14.042 1.00 83.38 90 THR A C 1
ATOM 728 O O . THR A 1 90 ? -7.788 -5.863 13.443 1.00 83.38 90 THR A O 1
ATOM 731 N N . LEU A 1 91 ? -9.910 -6.590 13.525 1.00 86.25 91 LEU A N 1
ATOM 732 C CA . LEU A 1 91 ? -9.858 -7.239 12.213 1.00 86.25 91 LEU A CA 1
ATOM 733 C C . LEU A 1 91 ? -9.731 -6.238 11.068 1.00 86.25 91 LEU A C 1
ATOM 735 O O . LEU A 1 91 ? -8.881 -6.452 10.210 1.00 86.25 91 LEU A O 1
ATOM 739 N N . CYS A 1 92 ? -10.506 -5.149 11.074 1.00 86.62 92 CYS A N 1
ATOM 740 C CA . CYS A 1 92 ? -10.398 -4.097 10.060 1.00 86.62 92 CYS A CA 1
ATOM 741 C C . CYS A 1 92 ? -8.961 -3.574 9.974 1.00 86.62 92 CYS A C 1
ATOM 743 O O . CYS A 1 92 ? -8.357 -3.622 8.910 1.00 86.62 92 CYS A O 1
ATOM 745 N N . LEU A 1 93 ? -8.377 -3.185 11.114 1.00 84.12 93 LEU A N 1
ATOM 746 C CA . LEU A 1 93 ? -6.993 -2.707 11.166 1.00 84.12 93 LEU A CA 1
ATOM 747 C C . LEU A 1 93 ? -5.975 -3.775 10.737 1.00 84.12 93 LEU A C 1
ATOM 749 O O . LEU A 1 93 ? -4.961 -3.444 10.132 1.00 84.12 93 LEU A O 1
ATOM 753 N N . SER A 1 94 ? -6.207 -5.047 11.072 1.00 84.88 94 SER A N 1
ATOM 754 C CA . SER A 1 94 ? -5.264 -6.121 10.725 1.00 84.88 94 SER A CA 1
ATOM 755 C C . SER A 1 94 ? -5.272 -6.411 9.226 1.00 84.88 94 SER A C 1
ATOM 757 O O . SER A 1 94 ? -4.214 -6.584 8.627 1.00 84.88 94 SER A O 1
ATOM 759 N N . ILE A 1 95 ? -6.460 -6.462 8.618 1.00 87.94 95 ILE A N 1
ATOM 760 C CA . ILE A 1 95 ? -6.612 -6.714 7.183 1.00 87.94 95 ILE A CA 1
ATOM 761 C C . ILE A 1 95 ? -6.068 -5.536 6.378 1.00 87.94 95 ILE A C 1
ATOM 763 O O . ILE A 1 95 ? -5.303 -5.759 5.446 1.00 87.94 95 ILE A O 1
ATOM 767 N N . ASP A 1 96 ? -6.383 -4.308 6.785 1.00 86.38 96 ASP A N 1
ATOM 768 C CA . ASP A 1 96 ? -5.843 -3.081 6.197 1.00 86.38 96 ASP A CA 1
ATOM 769 C C . ASP A 1 96 ? -4.299 -3.086 6.176 1.00 86.38 96 ASP A C 1
ATOM 771 O O . ASP A 1 96 ? -3.669 -2.887 5.135 1.00 86.38 96 ASP A O 1
ATOM 775 N N . VAL A 1 97 ? -3.653 -3.443 7.294 1.00 85.06 97 VAL A N 1
ATOM 776 C CA . VAL A 1 97 ? -2.187 -3.598 7.354 1.00 85.06 97 VAL A CA 1
ATOM 777 C C . VAL A 1 97 ? -1.680 -4.670 6.386 1.00 85.06 97 VAL A C 1
ATOM 779 O O . VAL A 1 97 ? -0.701 -4.441 5.674 1.00 85.06 97 VAL A O 1
ATOM 782 N N . LEU A 1 98 ? -2.322 -5.840 6.339 1.00 88.12 98 LEU A N 1
ATOM 783 C CA . LEU A 1 98 ? -1.915 -6.928 5.444 1.00 88.12 98 LEU A CA 1
ATOM 784 C C . LEU A 1 98 ? -2.035 -6.530 3.970 1.00 88.12 98 LEU A C 1
ATOM 786 O O . LEU A 1 98 ? -1.135 -6.822 3.178 1.00 88.12 98 LEU A O 1
ATOM 790 N N . LEU A 1 99 ? -3.112 -5.836 3.604 1.00 88.25 99 LEU A N 1
ATOM 791 C CA . LEU A 1 99 ? -3.331 -5.367 2.242 1.00 88.25 99 LEU A CA 1
ATOM 792 C C . LEU A 1 99 ? -2.306 -4.301 1.851 1.00 88.25 99 LEU A C 1
ATOM 794 O O . LEU A 1 99 ? -1.711 -4.410 0.778 1.00 88.25 99 LEU A O 1
ATOM 798 N N . ASN A 1 100 ? -1.988 -3.363 2.744 1.00 84.94 100 ASN A N 1
ATOM 799 C CA . ASN A 1 100 ? -0.934 -2.368 2.528 1.00 84.94 100 ASN A CA 1
ATOM 800 C C . ASN A 1 100 ? 0.453 -2.983 2.307 1.00 84.94 100 ASN A C 1
ATOM 802 O O . ASN A 1 100 ? 1.188 -2.581 1.394 1.00 84.94 100 ASN A O 1
ATOM 806 N N . ILE A 1 101 ? 0.808 -3.992 3.108 1.00 85.19 101 ILE A N 1
ATOM 807 C CA . ILE A 1 101 ? 2.049 -4.756 2.928 1.00 85.19 101 ILE A CA 1
ATOM 808 C C . ILE A 1 101 ? 2.038 -5.437 1.558 1.00 85.19 101 ILE A C 1
ATOM 810 O O . ILE A 1 101 ? 3.001 -5.318 0.798 1.00 85.19 101 ILE A O 1
ATOM 814 N N . SER A 1 102 ? 0.938 -6.113 1.218 1.00 85.75 102 SER A N 1
ATOM 815 C CA . SER A 1 102 ? 0.818 -6.836 -0.049 1.00 85.75 102 SER A CA 1
ATOM 816 C C . SER A 1 102 ? 0.934 -5.910 -1.264 1.00 85.75 102 SER A C 1
ATOM 818 O O . SER A 1 102 ? 1.639 -6.246 -2.216 1.00 85.75 102 SER A O 1
ATOM 820 N N . ALA A 1 103 ? 0.344 -4.712 -1.210 1.00 83.25 103 ALA A N 1
ATOM 821 C CA . ALA A 1 103 ? 0.445 -3.709 -2.263 1.00 83.25 103 ALA A CA 1
ATOM 822 C C . ALA A 1 103 ? 1.887 -3.215 -2.439 1.00 83.25 103 ALA A C 1
ATOM 824 O O . ALA A 1 103 ? 2.401 -3.185 -3.558 1.00 83.25 103 ALA A O 1
ATOM 825 N N . SER A 1 104 ? 2.574 -2.922 -1.333 1.00 80.38 104 SER A N 1
ATOM 826 C CA . SER A 1 104 ? 3.965 -2.449 -1.348 1.00 80.38 104 SER A CA 1
ATOM 827 C C . SER A 1 104 ? 4.936 -3.500 -1.905 1.00 80.38 104 SER A C 1
ATOM 829 O O . SER A 1 104 ? 5.819 -3.190 -2.712 1.00 80.38 104 SER A O 1
ATOM 831 N N . ILE A 1 105 ? 4.746 -4.766 -1.516 1.00 84.50 105 ILE A N 1
ATOM 832 C CA . ILE A 1 105 ? 5.527 -5.900 -2.025 1.00 84.50 105 ILE A CA 1
ATOM 833 C C . ILE A 1 105 ? 5.244 -6.123 -3.511 1.00 84.50 105 ILE A C 1
ATOM 835 O O . ILE A 1 105 ? 6.183 -6.294 -4.286 1.00 84.50 105 ILE A O 1
ATOM 839 N N . THR A 1 106 ? 3.974 -6.086 -3.918 1.00 81.56 106 THR A N 1
ATOM 840 C CA . THR A 1 106 ? 3.565 -6.315 -5.311 1.00 81.56 106 THR A CA 1
ATOM 841 C C . THR A 1 106 ? 4.236 -5.324 -6.253 1.00 81.56 106 THR A C 1
ATOM 843 O O . THR A 1 106 ? 4.800 -5.745 -7.261 1.00 81.56 106 THR A O 1
ATOM 846 N N . ILE A 1 107 ? 4.239 -4.031 -5.911 1.00 78.38 107 ILE A N 1
ATOM 847 C CA . ILE A 1 107 ? 4.884 -2.988 -6.725 1.00 78.38 107 ILE A CA 1
ATOM 848 C C . ILE A 1 107 ? 6.398 -3.239 -6.815 1.00 78.38 107 ILE A C 1
ATOM 850 O O . ILE A 1 107 ? 6.971 -3.205 -7.901 1.00 78.38 107 ILE A O 1
ATOM 854 N N . SER A 1 108 ? 7.044 -3.562 -5.693 1.00 81.19 108 SER A N 1
ATOM 855 C CA . SER A 1 108 ? 8.500 -3.760 -5.638 1.00 81.19 108 SER A CA 1
ATOM 856 C C . SER A 1 108 ? 8.963 -5.008 -6.404 1.00 81.19 108 SER A C 1
ATOM 858 O O . SER A 1 108 ? 9.882 -4.935 -7.220 1.00 81.19 108 SER A O 1
ATOM 860 N N . LEU A 1 109 ? 8.304 -6.152 -6.184 1.00 80.56 109 LEU A N 1
ATOM 861 C CA . LEU A 1 109 ? 8.610 -7.412 -6.873 1.00 80.56 109 LEU A CA 1
ATOM 862 C C . LEU A 1 109 ? 8.346 -7.319 -8.369 1.00 80.56 109 LEU A C 1
ATOM 864 O O . LEU A 1 109 ? 9.077 -7.902 -9.161 1.00 80.56 109 LEU A O 1
ATOM 868 N N . THR A 1 110 ? 7.312 -6.577 -8.750 1.00 76.00 110 THR A N 1
ATOM 869 C CA . THR A 1 110 ? 6.958 -6.350 -10.144 1.00 76.00 110 THR A CA 1
ATOM 870 C C . THR A 1 110 ? 8.093 -5.697 -10.920 1.00 76.00 110 THR A C 1
ATOM 872 O O . THR A 1 110 ? 8.482 -6.201 -11.974 1.00 76.00 110 THR A O 1
ATOM 875 N N . ILE A 1 111 ? 8.621 -4.585 -10.399 1.00 78.12 111 ILE A N 1
ATOM 876 C CA . ILE A 1 111 ? 9.711 -3.865 -11.055 1.00 78.12 111 ILE A CA 1
ATOM 877 C C . ILE A 1 111 ? 10.907 -4.811 -11.141 1.00 78.12 111 ILE A C 1
ATOM 879 O O . ILE A 1 111 ? 11.400 -5.072 -12.233 1.00 78.12 111 ILE A O 1
ATOM 883 N N . PHE A 1 112 ? 11.285 -5.437 -10.024 1.00 81.44 112 PHE A N 1
ATOM 884 C CA . PHE A 1 112 ? 12.415 -6.363 -9.972 1.00 81.44 112 PHE A CA 1
ATOM 885 C C . PHE A 1 112 ? 12.304 -7.535 -10.965 1.00 81.44 112 PHE A C 1
ATOM 887 O O . PHE A 1 112 ? 13.269 -7.854 -11.658 1.00 81.44 112 PHE A O 1
ATOM 894 N N . TRP A 1 113 ? 11.130 -8.159 -11.072 1.00 80.56 113 TRP A N 1
ATOM 895 C CA . TRP A 1 113 ? 10.898 -9.323 -11.930 1.00 80.56 113 TRP A CA 1
ATOM 896 C C . TRP A 1 113 ? 11.100 -9.020 -13.418 1.00 80.56 113 TRP A C 1
ATOM 898 O O . TRP A 1 113 ? 11.659 -9.847 -14.143 1.00 80.56 113 TRP A O 1
ATOM 908 N N . SER A 1 114 ? 10.681 -7.836 -13.873 1.00 77.38 114 SER A N 1
ATOM 909 C CA . SER A 1 114 ? 10.871 -7.409 -15.264 1.00 77.38 114 SER A CA 1
ATOM 910 C C . SER A 1 114 ? 12.353 -7.301 -15.634 1.00 77.38 114 SER A C 1
ATOM 912 O O . SER A 1 114 ? 12.733 -7.748 -16.714 1.00 77.38 114 SER A O 1
ATOM 914 N N . TYR A 1 115 ? 13.200 -6.793 -14.731 1.00 78.56 115 TYR A N 1
ATOM 915 C CA . TYR A 1 115 ? 14.646 -6.701 -14.974 1.00 78.56 115 TYR A CA 1
ATOM 916 C C . TYR A 1 115 ? 15.355 -8.037 -14.790 1.00 78.56 115 TYR A C 1
ATOM 918 O O . TYR A 1 115 ? 16.257 -8.344 -15.562 1.00 78.56 115 TYR A O 1
ATOM 926 N N . TYR A 1 116 ? 14.924 -8.863 -13.832 1.00 81.38 116 TYR A N 1
ATOM 927 C CA . TYR A 1 116 ? 15.529 -10.174 -13.591 1.00 81.38 116 TYR A CA 1
ATOM 928 C C . TYR A 1 116 ? 15.489 -11.076 -14.833 1.00 81.38 116 TYR A C 1
ATOM 930 O O . TYR A 1 116 ? 16.467 -11.751 -15.130 1.00 81.38 116 TYR A O 1
ATOM 938 N N . LYS A 1 117 ? 14.392 -11.053 -15.602 1.00 81.00 117 LYS A N 1
ATOM 939 C CA . LYS A 1 117 ? 14.256 -11.863 -16.828 1.00 81.00 117 LYS A CA 1
ATOM 940 C C . LYS A 1 117 ? 15.255 -11.520 -17.930 1.00 81.00 117 LYS A C 1
ATOM 942 O O . LYS A 1 117 ? 15.529 -12.367 -18.772 1.00 81.00 117 LYS A O 1
ATOM 947 N N . VAL A 1 118 ? 15.716 -10.277 -17.960 1.00 82.94 118 VAL A N 1
ATOM 948 C CA . VAL A 1 118 ? 16.579 -9.739 -19.022 1.00 82.94 118 VAL A CA 1
ATOM 949 C C . VAL A 1 118 ? 18.016 -9.559 -18.518 1.00 82.94 118 VAL A C 1
ATOM 951 O O . VAL A 1 118 ? 18.920 -9.230 -19.280 1.00 82.94 118 VAL A O 1
ATOM 954 N N . PHE A 1 119 ? 18.242 -9.795 -17.225 1.00 83.38 119 PHE A N 1
ATOM 955 C CA . PHE A 1 119 ? 19.547 -9.698 -16.602 1.00 83.38 119 PHE A CA 1
ATOM 956 C C . PHE A 1 119 ? 20.422 -10.880 -17.016 1.00 83.38 119 PHE A C 1
ATOM 958 O O . PHE A 1 119 ? 20.079 -12.040 -16.778 1.00 83.38 119 PHE A O 1
ATOM 965 N N . ASN A 1 120 ? 21.574 -10.584 -17.610 1.00 82.12 120 ASN A N 1
ATOM 966 C CA . ASN A 1 120 ? 22.550 -11.591 -17.979 1.00 82.12 120 ASN A CA 1
ATOM 967 C C . ASN A 1 120 ? 23.564 -11.761 -16.837 1.00 82.12 120 ASN A C 1
ATOM 969 O O . ASN A 1 120 ? 24.342 -10.861 -16.513 1.00 82.12 120 ASN A O 1
ATOM 973 N N . THR A 1 121 ? 23.552 -12.945 -16.224 1.00 82.81 121 THR A N 1
ATOM 974 C CA . THR A 1 121 ? 24.413 -13.287 -15.086 1.00 82.81 121 THR A CA 1
ATOM 975 C C . THR A 1 121 ? 25.885 -13.449 -15.457 1.00 82.81 121 THR A C 1
ATOM 977 O O . THR A 1 121 ? 26.727 -13.346 -14.572 1.00 82.81 121 THR A O 1
ATOM 980 N N . GLU A 1 122 ? 26.209 -13.689 -16.730 1.00 82.31 122 GLU A N 1
ATOM 981 C CA . GLU A 1 122 ? 27.593 -13.872 -17.190 1.00 82.31 122 GLU A CA 1
ATOM 982 C C . GLU A 1 122 ? 28.351 -12.544 -17.268 1.00 82.31 122 GLU A C 1
ATOM 984 O O . GLU A 1 122 ? 29.508 -12.464 -16.865 1.00 82.31 122 GLU A O 1
ATOM 989 N N . ILE A 1 123 ? 27.678 -11.488 -17.730 1.00 82.44 123 ILE A N 1
ATOM 990 C CA . ILE A 1 123 ? 28.232 -10.126 -17.815 1.00 82.44 123 ILE A CA 1
ATOM 991 C C . ILE A 1 123 ? 27.887 -9.263 -16.591 1.00 82.44 123 ILE A C 1
ATOM 993 O O . ILE A 1 123 ? 28.294 -8.106 -16.528 1.00 82.44 123 ILE A O 1
ATOM 997 N N . LEU A 1 124 ? 27.137 -9.813 -15.622 1.00 82.12 124 LEU A N 1
ATOM 998 C CA . LEU A 1 124 ? 26.595 -9.101 -14.454 1.00 82.12 124 LEU A CA 1
ATOM 999 C C . LEU A 1 124 ? 25.879 -7.793 -14.837 1.00 82.12 124 LEU A C 1
ATOM 1001 O O . LEU A 1 124 ? 26.008 -6.770 -14.162 1.00 82.12 124 LEU A O 1
ATOM 1005 N N . GLY A 1 125 ? 25.115 -7.826 -15.926 1.00 80.50 125 GLY A N 1
ATOM 1006 C CA . GLY A 1 125 ? 24.540 -6.630 -16.527 1.00 80.50 125 GLY A CA 1
ATOM 1007 C C . GLY A 1 125 ? 23.466 -6.931 -17.563 1.00 80.50 125 GLY A C 1
ATOM 1008 O O . GLY A 1 125 ? 22.985 -8.057 -17.695 1.00 80.50 125 GLY A O 1
ATOM 1009 N N . PHE A 1 126 ? 23.075 -5.893 -18.292 1.00 83.00 126 PHE A N 1
ATOM 1010 C CA . PHE A 1 126 ? 22.171 -6.006 -19.433 1.00 83.00 126 PHE A CA 1
ATOM 1011 C C . PHE A 1 126 ? 22.997 -6.097 -20.714 1.00 83.00 126 PHE A C 1
ATOM 1013 O O . PHE A 1 126 ? 24.097 -5.551 -20.776 1.00 83.00 126 PHE A O 1
ATOM 1020 N N . ALA A 1 127 ? 22.492 -6.817 -21.711 1.00 81.62 127 ALA A N 1
ATOM 1021 C CA . ALA A 1 127 ? 23.185 -6.957 -22.984 1.00 81.62 127 ALA A CA 1
ATOM 1022 C C . ALA A 1 127 ? 23.263 -5.605 -23.727 1.00 81.62 127 ALA A C 1
ATOM 1024 O O . ALA A 1 127 ? 22.400 -4.739 -23.550 1.00 81.62 127 ALA A O 1
ATOM 1025 N N . ASP A 1 128 ? 24.327 -5.409 -24.514 1.00 76.56 128 ASP A N 1
ATOM 1026 C CA . ASP A 1 128 ? 24.624 -4.127 -25.172 1.00 76.56 128 ASP A CA 1
ATOM 1027 C C . ASP A 1 128 ? 23.486 -3.680 -26.105 1.00 76.56 128 ASP A C 1
ATOM 1029 O O . ASP A 1 128 ? 23.136 -2.506 -26.153 1.00 76.56 128 ASP A O 1
ATOM 1033 N N . ASP A 1 129 ? 22.844 -4.623 -26.790 1.00 80.06 129 ASP A N 1
ATOM 1034 C CA . ASP A 1 129 ? 21.680 -4.393 -27.648 1.00 80.06 129 ASP A CA 1
ATOM 1035 C C . ASP A 1 129 ? 20.498 -3.744 -26.907 1.00 80.06 129 ASP A C 1
ATOM 1037 O O . ASP A 1 129 ? 19.888 -2.815 -27.429 1.00 80.06 129 ASP A O 1
ATOM 1041 N N . LEU A 1 130 ? 20.216 -4.169 -25.673 1.00 79.25 130 LEU A N 1
ATOM 1042 C CA . LEU A 1 130 ? 19.216 -3.538 -24.803 1.00 79.25 130 LEU A CA 1
ATOM 1043 C C . LEU A 1 130 ? 19.703 -2.209 -24.227 1.00 79.25 130 LEU A C 1
ATOM 1045 O O . LEU A 1 130 ? 18.930 -1.262 -24.089 1.00 79.25 130 LEU A O 1
ATOM 1049 N N . MET A 1 131 ? 20.988 -2.130 -23.887 1.00 77.12 131 MET A N 1
ATOM 1050 C CA . MET A 1 131 ? 21.602 -0.924 -23.339 1.00 77.12 131 MET A CA 1
ATOM 1051 C C . MET A 1 131 ? 21.658 0.223 -24.348 1.00 77.12 131 MET A C 1
ATOM 1053 O O . MET A 1 131 ? 21.630 1.364 -23.908 1.00 77.12 131 MET A O 1
ATOM 1057 N N . PHE A 1 132 ? 21.698 -0.035 -25.656 1.00 82.44 132 PHE A N 1
ATOM 1058 C CA . PHE A 1 132 ? 21.662 1.000 -26.700 1.00 82.44 132 PHE A CA 1
ATOM 1059 C C . PHE A 1 132 ? 20.268 1.216 -27.317 1.00 82.44 132 PHE A C 1
ATOM 1061 O O . PHE A 1 132 ? 20.125 2.039 -28.219 1.00 82.44 132 PHE A O 1
ATOM 1068 N N . ASP A 1 133 ? 19.235 0.519 -26.834 1.00 86.31 133 ASP A N 1
ATOM 1069 C CA . ASP A 1 133 ? 17.849 0.737 -27.254 1.00 86.31 133 ASP A CA 1
ATOM 1070 C C . ASP A 1 133 ? 17.223 1.908 -26.472 1.00 86.31 133 ASP A C 1
ATOM 1072 O O . ASP A 1 133 ? 16.897 1.802 -25.284 1.00 86.31 133 ASP A O 1
ATOM 1076 N N . ASP A 1 134 ? 17.016 3.033 -27.163 1.00 85.00 134 ASP A N 1
ATOM 1077 C CA . ASP A 1 134 ? 16.402 4.248 -26.613 1.00 85.00 134 ASP A CA 1
ATOM 1078 C C . ASP A 1 134 ? 15.016 3.990 -25.994 1.00 85.00 134 ASP A C 1
ATOM 1080 O O . ASP A 1 134 ? 14.649 4.579 -24.971 1.00 85.00 134 ASP A O 1
ATOM 1084 N N . VAL A 1 135 ? 14.223 3.095 -26.592 1.00 84.44 135 VAL A N 1
ATOM 1085 C CA . VAL A 1 135 ? 12.873 2.766 -26.117 1.00 84.44 135 VAL A CA 1
ATOM 1086 C C . VAL A 1 135 ? 12.960 1.986 -24.812 1.00 84.44 135 VAL A C 1
ATOM 1088 O O . VAL A 1 135 ? 12.223 2.285 -23.863 1.00 84.44 135 VAL A O 1
ATOM 1091 N N . TRP A 1 136 ? 13.868 1.011 -24.741 1.00 8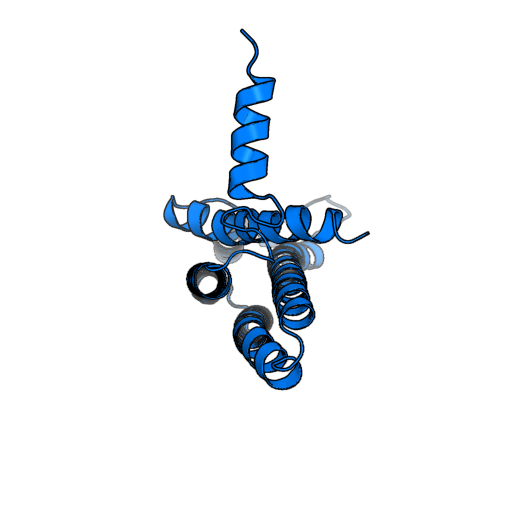2.19 136 TRP A N 1
ATOM 1092 C CA . TRP A 1 136 ? 14.082 0.228 -23.528 1.00 82.19 136 TRP A CA 1
ATOM 1093 C C . TRP A 1 136 ? 14.620 1.095 -22.390 1.00 82.19 136 TRP A C 1
ATOM 1095 O O . TRP A 1 136 ? 14.077 1.044 -21.286 1.00 82.19 136 TRP A O 1
ATOM 1105 N N . GLN A 1 137 ? 15.605 1.958 -22.658 1.00 80.50 137 GLN A N 1
ATOM 1106 C CA . GLN A 1 137 ? 16.158 2.870 -21.655 1.00 80.50 137 GLN A CA 1
ATOM 1107 C C . GLN A 1 137 ? 15.107 3.836 -21.097 1.00 80.50 137 GLN A C 1
ATOM 1109 O O . GLN A 1 137 ? 14.996 4.002 -19.878 1.00 80.50 137 GLN A O 1
ATOM 1114 N N . ILE A 1 138 ? 14.308 4.470 -21.965 1.00 82.12 138 ILE A N 1
ATOM 1115 C CA . ILE A 1 138 ? 13.256 5.399 -21.532 1.00 82.12 138 ILE A CA 1
ATOM 1116 C C . ILE A 1 138 ? 12.205 4.656 -20.713 1.00 82.12 138 ILE A C 1
ATOM 1118 O O . ILE A 1 138 ? 11.793 5.147 -19.659 1.00 82.12 138 ILE A O 1
ATOM 1122 N N . ARG A 1 139 ? 11.786 3.463 -21.148 1.00 81.12 139 ARG A N 1
ATOM 1123 C CA . ARG A 1 139 ? 10.843 2.643 -20.384 1.00 81.12 139 ARG A CA 1
ATOM 1124 C C . ARG A 1 139 ? 11.427 2.277 -19.023 1.00 81.12 139 ARG A C 1
ATOM 1126 O O . ARG A 1 139 ? 10.765 2.499 -18.014 1.00 81.12 139 ARG A O 1
ATOM 1133 N N . ALA A 1 140 ? 12.674 1.815 -18.981 1.00 77.81 140 ALA A N 1
ATOM 1134 C CA . ALA A 1 140 ? 13.334 1.432 -17.745 1.00 77.81 140 ALA A CA 1
ATOM 1135 C C . ALA A 1 140 ? 13.446 2.608 -16.766 1.00 77.81 140 ALA A C 1
ATOM 1137 O O . ALA A 1 140 ? 13.177 2.477 -15.569 1.00 77.81 140 ALA A O 1
ATOM 1138 N N . LEU A 1 141 ? 13.765 3.798 -17.274 1.00 81.25 141 LEU A N 1
ATOM 1139 C CA . LEU A 1 141 ? 13.787 5.025 -16.487 1.00 81.25 141 LEU A CA 1
ATOM 1140 C C . LEU A 1 141 ? 12.394 5.372 -15.935 1.00 81.25 141 LEU A C 1
ATOM 1142 O O . LEU A 1 141 ? 12.266 5.791 -14.784 1.00 81.25 141 LEU A O 1
ATOM 1146 N N . MET A 1 142 ? 11.344 5.215 -16.742 1.00 79.25 142 MET A N 1
ATOM 1147 C CA . MET A 1 142 ? 9.964 5.529 -16.357 1.00 79.25 142 MET A CA 1
ATOM 1148 C C . MET A 1 142 ? 9.389 4.537 -15.339 1.00 79.25 142 MET A C 1
ATOM 1150 O O . MET A 1 142 ? 8.674 4.956 -14.427 1.00 79.25 142 MET A O 1
ATOM 1154 N N . GLU A 1 143 ? 9.751 3.259 -15.431 1.00 76.38 143 GLU A N 1
ATOM 1155 C CA . GLU A 1 143 ? 9.409 2.232 -14.444 1.00 76.38 143 GLU A CA 1
ATOM 1156 C C . GLU A 1 143 ? 10.150 2.473 -13.118 1.00 76.38 143 GLU A C 1
ATOM 1158 O O . GLU A 1 143 ? 9.529 2.535 -12.057 1.00 76.38 143 GLU A O 1
ATOM 1163 N N . ASN A 1 144 ? 11.460 2.744 -13.159 1.00 76.75 144 ASN A N 1
ATOM 1164 C CA . ASN A 1 144 ? 12.244 3.042 -11.954 1.00 76.75 144 ASN A CA 1
ATOM 1165 C C . ASN A 1 144 ? 11.837 4.363 -11.278 1.00 76.75 144 ASN A C 1
ATOM 1167 O O . ASN A 1 144 ? 11.919 4.486 -10.054 1.00 76.75 144 ASN A O 1
ATOM 1171 N N . LYS A 1 145 ? 11.303 5.342 -12.025 1.00 77.31 145 LYS A N 1
ATOM 1172 C CA . LYS A 1 145 ? 10.698 6.568 -11.462 1.00 77.31 145 LYS A CA 1
ATOM 1173 C C . LYS A 1 145 ? 9.531 6.300 -10.506 1.00 77.31 145 LYS A C 1
ATOM 1175 O O . LYS A 1 145 ? 9.119 7.222 -9.805 1.00 77.31 145 LYS A O 1
ATOM 1180 N N . GLN A 1 146 ? 8.976 5.091 -10.469 1.00 70.88 146 GLN A N 1
ATOM 1181 C CA . GLN A 1 146 ? 7.982 4.711 -9.464 1.00 70.88 146 GLN A CA 1
ATOM 1182 C C . GLN A 1 146 ? 8.605 4.390 -8.112 1.00 70.88 146 GLN A C 1
ATOM 1184 O O . GLN A 1 146 ? 7.958 4.607 -7.091 1.00 70.88 146 GLN A O 1
ATOM 1189 N N . ILE A 1 147 ? 9.857 3.936 -8.082 1.00 70.12 147 ILE A N 1
ATOM 1190 C CA . ILE A 1 147 ? 10.606 3.720 -6.842 1.00 70.12 147 ILE A CA 1
ATOM 1191 C C . ILE A 1 147 ? 10.991 5.083 -6.258 1.00 70.12 147 ILE A C 1
ATOM 1193 O O . ILE A 1 147 ? 10.736 5.365 -5.086 1.00 70.12 147 ILE A O 1
ATOM 1197 N N . TYR A 1 148 ? 11.514 5.978 -7.097 1.00 69.06 148 TYR A N 1
ATOM 1198 C CA . TYR A 1 148 ? 11.944 7.307 -6.669 1.00 69.06 148 TYR A CA 1
ATOM 1199 C C . TYR A 1 148 ? 10.770 8.258 -6.393 1.00 69.06 148 TYR A C 1
ATOM 1201 O O . TYR A 1 148 ? 9.712 8.191 -7.017 1.00 69.06 148 TYR A O 1
ATOM 1209 N N . MET A 1 149 ? 10.956 9.169 -5.437 1.00 69.88 149 MET A N 1
ATOM 1210 C CA . MET A 1 149 ? 9.996 10.233 -5.135 1.00 69.88 149 MET A CA 1
ATOM 1211 C C . MET A 1 149 ? 10.135 11.341 -6.180 1.00 69.88 149 MET A C 1
ATOM 1213 O O . MET A 1 149 ? 10.999 12.206 -6.068 1.00 69.88 149 MET A O 1
ATOM 1217 N N . THR A 1 150 ? 9.306 11.311 -7.222 1.00 70.94 150 THR A N 1
ATOM 1218 C CA . THR A 1 150 ? 9.381 12.305 -8.311 1.00 70.94 150 THR A CA 1
ATOM 1219 C C . THR A 1 150 ? 8.699 13.629 -7.970 1.00 70.94 150 THR A C 1
ATOM 1221 O O . THR A 1 150 ? 8.929 14.624 -8.648 1.00 70.94 150 THR A O 1
ATOM 1224 N N . SER A 1 151 ? 7.825 13.654 -6.959 1.00 78.31 151 SER A N 1
ATOM 1225 C CA . SER A 1 151 ? 7.130 14.863 -6.504 1.00 78.31 151 SER A CA 1
ATOM 1226 C C . SER A 1 151 ? 6.794 14.795 -5.011 1.00 78.31 151 SER A C 1
ATOM 1228 O O . SER A 1 151 ? 6.753 13.718 -4.415 1.00 78.31 151 SER A O 1
ATOM 1230 N N . ALA A 1 152 ? 6.510 15.949 -4.397 1.00 73.88 152 ALA A N 1
ATOM 1231 C CA . ALA A 1 152 ? 6.068 16.014 -3.002 1.00 73.88 152 ALA A CA 1
ATOM 1232 C C . ALA A 1 152 ? 4.741 15.263 -2.777 1.00 73.88 152 ALA A C 1
ATOM 1234 O O . ALA A 1 152 ? 4.583 14.585 -1.767 1.00 73.88 152 ALA A O 1
ATOM 1235 N N . ALA A 1 153 ? 3.818 15.322 -3.743 1.00 71.75 153 ALA A N 1
ATOM 1236 C CA . ALA A 1 153 ? 2.570 14.563 -3.697 1.00 71.75 153 ALA A CA 1
ATOM 1237 C C . ALA A 1 153 ? 2.819 13.046 -3.750 1.00 71.75 153 ALA A C 1
ATOM 1239 O O . ALA A 1 153 ? 2.180 12.298 -3.017 1.00 71.75 153 ALA A O 1
ATOM 1240 N N . ASP A 1 154 ? 3.789 12.596 -4.552 1.00 73.12 154 ASP A N 1
ATOM 1241 C CA . ASP A 1 154 ? 4.192 11.188 -4.599 1.00 73.12 154 ASP A CA 1
ATOM 1242 C C . ASP A 1 154 ? 4.796 10.726 -3.267 1.00 73.12 154 ASP A C 1
ATOM 1244 O O . ASP A 1 154 ? 4.438 9.667 -2.754 1.00 73.12 154 ASP A O 1
ATOM 1248 N N . CYS A 1 155 ? 5.644 11.561 -2.661 1.00 76.50 155 CYS A N 1
ATOM 1249 C CA . CYS A 1 155 ? 6.196 11.316 -1.330 1.00 76.50 155 CYS A CA 1
ATOM 1250 C C . CYS A 1 155 ? 5.084 11.152 -0.284 1.00 76.50 155 CYS A C 1
ATOM 1252 O O . CYS A 1 155 ? 5.041 10.143 0.417 1.00 76.50 155 CYS A O 1
ATOM 1254 N N . VAL A 1 156 ? 4.130 12.087 -0.235 1.00 78.50 156 VAL A N 1
ATOM 1255 C CA . VAL A 1 156 ? 2.982 11.997 0.679 1.00 78.50 156 VAL A CA 1
ATOM 1256 C C . VAL A 1 156 ? 2.165 10.736 0.404 1.00 78.50 156 VAL A C 1
ATOM 1258 O O . VAL A 1 156 ? 1.833 10.018 1.342 1.00 78.50 156 VAL A O 1
ATOM 1261 N N . SER A 1 157 ? 1.899 10.414 -0.863 1.00 73.69 157 SER A N 1
ATOM 1262 C CA . SER A 1 157 ? 1.119 9.229 -1.228 1.00 73.69 157 SER A CA 1
ATOM 1263 C C . SER A 1 157 ? 1.768 7.923 -0.745 1.00 73.69 157 SER A C 1
ATOM 1265 O O . SER A 1 157 ? 1.082 7.039 -0.240 1.00 73.69 157 SER A O 1
ATOM 1267 N N . LYS A 1 158 ? 3.100 7.829 -0.779 1.00 75.94 158 LYS A N 1
ATOM 1268 C CA . LYS A 1 158 ? 3.849 6.666 -0.283 1.00 75.94 158 LYS A CA 1
ATOM 1269 C C . LYS A 1 158 ? 3.949 6.630 1.242 1.00 75.94 158 LYS A C 1
ATOM 1271 O O . LYS A 1 158 ? 3.923 5.556 1.835 1.00 75.94 158 LYS A O 1
ATOM 1276 N N . LEU A 1 159 ? 4.049 7.792 1.890 1.00 78.69 159 LEU A N 1
ATOM 1277 C CA . LEU A 1 159 ? 4.133 7.894 3.350 1.00 78.69 159 LEU A CA 1
ATOM 1278 C C . LEU A 1 159 ? 2.795 7.637 4.044 1.00 78.69 159 LEU A C 1
ATOM 1280 O O . LEU A 1 159 ? 2.788 7.103 5.149 1.00 78.69 159 LEU A O 1
ATOM 1284 N N . VAL A 1 160 ? 1.675 7.991 3.413 1.00 80.44 160 VAL A N 1
ATOM 1285 C CA . VAL A 1 160 ? 0.332 7.824 3.985 1.00 80.44 160 VAL A CA 1
ATOM 1286 C C . VAL A 1 160 ? 0.068 6.369 4.410 1.00 80.44 160 VAL A C 1
ATOM 1288 O O . VAL A 1 160 ? -0.180 6.187 5.601 1.00 80.44 160 VAL A O 1
ATOM 1291 N N . PRO A 1 161 ? 0.198 5.343 3.538 1.00 72.69 161 PRO A N 1
ATOM 1292 C CA . PRO A 1 161 ? 0.035 3.932 3.909 1.00 72.69 161 PRO A CA 1
ATOM 1293 C C . PRO A 1 161 ? 1.022 3.464 4.989 1.00 72.69 161 PRO A C 1
ATOM 1295 O O . PRO A 1 161 ? 0.670 2.701 5.885 1.00 72.69 161 PRO A O 1
ATOM 1298 N N . LEU A 1 162 ? 2.263 3.963 4.957 1.00 73.50 162 LEU A N 1
ATOM 1299 C CA . LEU A 1 162 ? 3.292 3.598 5.938 1.00 73.50 162 LEU A CA 1
ATOM 1300 C C . LEU A 1 162 ? 2.964 4.118 7.342 1.00 73.50 162 LEU A C 1
ATOM 1302 O O . LEU A 1 162 ? 3.110 3.398 8.326 1.00 73.50 162 LEU A O 1
ATOM 1306 N N . VAL A 1 163 ? 2.511 5.369 7.446 1.00 73.56 163 VAL A N 1
ATOM 1307 C CA . VAL A 1 163 ? 2.091 5.970 8.722 1.00 73.56 163 VAL A CA 1
ATOM 1308 C C . VAL A 1 163 ? 0.806 5.317 9.219 1.00 73.56 163 VAL A C 1
ATOM 1310 O O . VAL A 1 163 ? 0.655 5.070 10.417 1.00 73.56 163 VAL A O 1
ATOM 1313 N N . SER A 1 164 ? -0.089 4.995 8.286 1.00 71.88 164 SER A N 1
ATOM 1314 C CA . SER A 1 164 ? -1.308 4.228 8.509 1.00 71.88 164 SER A CA 1
ATOM 1315 C C . SER A 1 164 ? -0.991 2.951 9.310 1.00 71.88 164 SER A C 1
ATOM 1317 O O . SER A 1 164 ? -1.501 2.786 10.428 1.00 71.88 164 SER A O 1
ATOM 1319 N N . MET A 1 165 ? -0.035 2.144 8.838 1.00 70.75 165 MET A N 1
ATOM 1320 C CA . MET A 1 165 ? 0.387 0.893 9.477 1.00 70.75 165 MET A CA 1
ATOM 1321 C C . MET A 1 165 ? 0.894 1.029 10.919 1.00 70.75 165 MET A C 1
ATOM 1323 O O . MET A 1 165 ? 0.908 0.029 11.624 1.00 70.75 165 MET A O 1
ATOM 1327 N N . ILE A 1 166 ? 1.308 2.203 11.405 1.00 70.81 166 ILE A N 1
ATOM 1328 C CA . ILE A 1 166 ? 1.873 2.344 12.764 1.00 70.81 166 ILE A CA 1
ATOM 1329 C C . ILE A 1 166 ? 0.779 2.274 13.841 1.00 70.81 166 ILE A C 1
ATOM 1331 O O . ILE A 1 166 ? 0.997 1.730 14.927 1.00 70.81 166 ILE A O 1
ATOM 1335 N N . SER A 1 167 ? -0.414 2.796 13.546 1.00 64.62 167 SER A N 1
ATOM 1336 C CA . SER A 1 167 ? -1.494 2.918 14.536 1.00 64.62 167 SER A CA 1
ATOM 1337 C C . SER A 1 167 ? -2.038 1.579 15.084 1.00 64.62 167 SER A C 1
ATOM 1339 O O . SER A 1 167 ? -2.241 1.482 16.301 1.00 64.62 167 SER A O 1
ATOM 1341 N N . PRO A 1 168 ? -2.194 0.501 14.287 1.00 65.38 168 PRO A N 1
ATOM 1342 C CA . PRO A 1 168 ? -2.630 -0.805 14.782 1.00 65.38 168 PRO A CA 1
ATOM 1343 C C . PRO A 1 168 ? -1.601 -1.484 15.688 1.00 65.38 168 PRO A C 1
ATOM 1345 O O . PRO A 1 168 ? -1.981 -2.044 16.715 1.00 65.38 168 PRO A O 1
ATOM 1348 N N . PHE A 1 169 ? -0.303 -1.411 15.362 1.00 64.25 169 PHE A N 1
ATOM 1349 C CA . PHE A 1 169 ? 0.750 -2.077 16.144 1.00 64.25 169 PHE A CA 1
ATOM 1350 C C . PHE A 1 169 ? 0.824 -1.555 17.581 1.00 64.25 169 PHE A C 1
ATOM 1352 O O . PHE A 1 169 ? 0.991 -2.339 18.517 1.00 64.25 169 PHE A O 1
ATOM 1359 N N . SER A 1 170 ? 0.622 -0.251 17.788 1.00 59.94 170 SER A N 1
ATOM 1360 C CA . SER A 1 170 ? 0.568 0.330 19.134 1.00 59.94 170 SER A CA 1
ATOM 1361 C C . SER A 1 170 ? -0.639 -0.118 19.967 1.00 59.94 170 SER A C 1
ATOM 1363 O O . SER A 1 170 ? -0.558 -0.138 21.199 1.00 59.94 170 SER A O 1
ATOM 1365 N N . GLY A 1 171 ? -1.749 -0.482 19.315 1.00 56.00 171 GLY A N 1
ATOM 1366 C CA . GLY A 1 171 ? -2.974 -0.946 19.969 1.00 56.00 171 GLY A CA 1
ATOM 1367 C C . GLY A 1 171 ? -2.996 -2.456 20.224 1.00 56.00 171 GLY A C 1
ATOM 1368 O O . GLY A 1 171 ? -3.381 -2.884 21.311 1.00 56.00 171 GLY A O 1
ATOM 1369 N N . ILE A 1 172 ? -2.550 -3.253 19.246 1.00 56.28 172 ILE A N 1
ATOM 1370 C CA . ILE A 1 172 ? -2.561 -4.726 19.282 1.00 56.28 172 ILE A CA 1
ATOM 1371 C C . ILE A 1 172 ? -1.491 -5.274 20.235 1.00 56.28 172 ILE A C 1
ATOM 1373 O O . ILE A 1 172 ? -1.757 -6.230 20.959 1.00 56.28 172 ILE A O 1
ATOM 1377 N N . GLY A 1 173 ? -0.320 -4.633 20.330 1.00 52.53 173 GLY A N 1
ATOM 1378 C CA . GLY A 1 173 ? 0.756 -5.049 21.244 1.00 52.53 173 GLY A CA 1
ATOM 1379 C C . GLY A 1 173 ? 0.423 -4.952 22.742 1.00 52.53 173 GLY A C 1
ATOM 1380 O O . GLY A 1 173 ? 1.267 -5.274 23.566 1.00 52.53 173 GLY A O 1
ATOM 1381 N N . LYS A 1 174 ? -0.780 -4.485 23.106 1.00 50.97 174 LYS A N 1
ATOM 1382 C CA . LYS A 1 174 ? -1.299 -4.424 24.486 1.00 50.97 174 LYS A CA 1
ATOM 1383 C C . LYS A 1 174 ? -2.561 -5.278 24.691 1.00 50.97 174 LYS A C 1
ATOM 1385 O O . LYS A 1 174 ? -3.291 -5.061 25.666 1.00 50.97 174 LYS A O 1
ATOM 1390 N N . LEU A 1 175 ? -2.876 -6.154 23.732 1.00 47.66 175 LEU A N 1
ATOM 1391 C CA . LEU A 1 175 ? -3.973 -7.127 23.809 1.00 47.66 175 LEU A CA 1
ATOM 1392 C C . LEU A 1 175 ? -3.507 -8.525 24.265 1.00 47.66 175 LEU A C 1
ATOM 1394 O O . LEU A 1 175 ? -4.354 -9.325 24.655 1.00 47.66 175 LEU A O 1
ATOM 1398 N N . PHE A 1 176 ? -2.196 -8.780 24.232 1.00 38.75 176 PHE A N 1
ATOM 1399 C CA . PHE A 1 176 ? -1.501 -9.927 24.827 1.00 38.75 176 PHE A CA 1
ATOM 1400 C C . PHE A 1 176 ? -0.607 -9.436 25.969 1.00 38.75 176 PHE A C 1
ATOM 1402 O O . PHE A 1 176 ? -0.351 -10.241 26.888 1.00 38.75 176 PHE A O 1
#